Protein AF-A0A2H3KR09-F1 (afdb_monomer_lite)

Sequence (78 aa):
MSSPEESLVSLAARLERAGLRTPTLLILEMFGPIDVLSSNLVRFGMPFVRGTRIEPVATALGEPDGWGELRQLLARDD

Structure (mmCIF, N/CA/C/O backbone):
data_AF-A0A2H3KR09-F1
#
_entry.id   AF-A0A2H3KR09-F1
#
loop_
_atom_site.group_PDB
_atom_site.id
_atom_site.type_symbol
_atom_site.label_atom_id
_atom_site.label_alt_id
_atom_site.label_comp_id
_atom_site.label_asym_id
_atom_site.label_entity_id
_atom_site.label_seq_id
_atom_site.pdbx_PDB_ins_code
_atom_site.Cartn_x
_atom_site.Cartn_y
_atom_site.Cartn_z
_atom_site.occupancy
_atom_site.B_iso_or_equiv
_atom_site.auth_seq_id
_atom_site.auth_comp_id
_atom_site.auth_asym_id
_atom_site.auth_atom_id
_atom_site.pdbx_PDB_model_num
ATOM 1 N N . MET A 1 1 ? 5.794 0.759 19.071 1.00 50.84 1 MET A N 1
ATOM 2 C CA . MET A 1 1 ? 5.992 1.269 17.700 1.00 50.84 1 MET A CA 1
ATOM 3 C C . MET A 1 1 ? 5.854 0.061 16.806 1.00 50.84 1 MET A C 1
ATOM 5 O O . MET A 1 1 ? 6.626 -0.863 17.006 1.00 50.84 1 MET A O 1
ATOM 9 N N . SER A 1 2 ? 4.822 0.001 15.966 1.00 58.16 2 SER A N 1
ATOM 10 C CA . SER A 1 2 ? 4.691 -1.105 15.013 1.00 58.16 2 SER A CA 1
ATOM 11 C C . SER A 1 2 ? 5.794 -0.981 13.975 1.00 58.16 2 SER A C 1
ATOM 13 O O . SER A 1 2 ? 6.071 0.132 13.516 1.00 58.16 2 SER A O 1
ATOM 15 N N . SER A 1 3 ? 6.438 -2.090 13.641 1.00 72.56 3 SER A N 1
ATOM 16 C CA . SER A 1 3 ? 7.448 -2.099 12.590 1.00 72.56 3 SER A CA 1
ATOM 17 C C . SER A 1 3 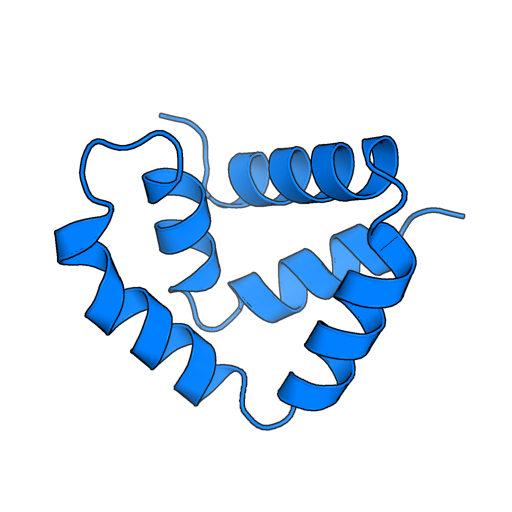? 6.792 -1.725 11.246 1.00 72.56 3 SER A C 1
ATOM 19 O O . SER A 1 3 ? 5.598 -1.986 11.050 1.00 72.56 3 SER A O 1
ATOM 21 N N . PRO A 1 4 ? 7.519 -1.087 10.312 1.00 69.19 4 PRO A N 1
ATOM 22 C CA . PRO A 1 4 ? 6.991 -0.745 8.986 1.00 69.19 4 PRO A CA 1
ATOM 23 C C . PRO A 1 4 ? 6.355 -1.949 8.268 1.00 69.19 4 PRO A C 1
ATOM 25 O O . PRO A 1 4 ? 5.246 -1.841 7.750 1.00 69.19 4 PRO A O 1
ATOM 28 N N . GLU A 1 5 ? 6.996 -3.115 8.362 1.00 74.31 5 GLU A N 1
ATOM 29 C CA . GLU A 1 5 ? 6.514 -4.410 7.859 1.00 74.31 5 GLU A CA 1
ATOM 30 C C . GLU A 1 5 ? 5.160 -4.815 8.476 1.00 74.31 5 GLU A C 1
ATOM 32 O O . GLU A 1 5 ? 4.197 -5.088 7.760 1.00 74.31 5 GLU A O 1
ATOM 37 N N . GLU A 1 6 ? 5.006 -4.732 9.805 1.00 80.19 6 GLU A N 1
ATOM 38 C CA . GLU A 1 6 ? 3.725 -5.010 10.483 1.00 80.19 6 GLU A CA 1
ATOM 39 C C . GLU A 1 6 ? 2.597 -4.080 10.002 1.00 80.19 6 GLU A C 1
ATOM 41 O O . GLU A 1 6 ? 1.421 -4.461 9.961 1.00 80.19 6 GLU A O 1
ATOM 46 N N . SER A 1 7 ? 2.944 -2.849 9.615 1.00 82.81 7 SER A N 1
ATOM 47 C CA . SER A 1 7 ? 1.987 -1.871 9.094 1.00 82.81 7 SER A CA 1
ATOM 48 C C . SER A 1 7 ? 1.535 -2.212 7.671 1.00 82.81 7 SER A C 1
ATOM 50 O O . SER A 1 7 ? 0.353 -2.040 7.359 1.00 82.81 7 SER A O 1
ATOM 52 N N . LEU A 1 8 ? 2.430 -2.742 6.829 1.00 83.25 8 LEU A N 1
ATOM 53 C CA . LEU A 1 8 ? 2.098 -3.229 5.486 1.00 83.25 8 LEU A CA 1
ATOM 54 C C . LEU A 1 8 ? 1.269 -4.514 5.535 1.00 83.25 8 LEU A C 1
ATOM 56 O O . LEU A 1 8 ? 0.269 -4.610 4.825 1.00 83.25 8 LEU A O 1
ATOM 60 N N . VAL A 1 9 ? 1.599 -5.448 6.431 1.00 85.44 9 VAL A N 1
ATOM 61 C CA . VAL A 1 9 ? 0.799 -6.663 6.673 1.00 85.44 9 VAL A CA 1
ATOM 62 C C . VAL A 1 9 ? -0.620 -6.297 7.120 1.00 85.44 9 VAL A C 1
ATOM 64 O O . VAL A 1 9 ? -1.608 -6.797 6.580 1.00 85.44 9 VAL A O 1
ATOM 67 N N . SER A 1 10 ? -0.748 -5.357 8.062 1.00 85.69 10 SER A N 1
ATOM 68 C CA . SER A 1 10 ? -2.051 -4.858 8.519 1.00 85.69 10 SER A CA 1
ATOM 69 C C . SER A 1 10 ? -2.839 -4.160 7.403 1.00 85.69 10 SER A C 1
ATOM 71 O O . SER A 1 10 ? -4.060 -4.319 7.311 1.00 85.69 10 SER A O 1
ATOM 73 N N . LEU A 1 11 ? -2.162 -3.408 6.528 1.00 84.12 11 LEU A N 1
ATOM 74 C CA . LEU A 1 11 ? -2.785 -2.794 5.357 1.00 84.12 11 LEU A CA 1
ATOM 75 C C . LEU A 1 11 ? -3.289 -3.853 4.370 1.00 84.12 11 LEU A C 1
ATOM 77 O O . LEU A 1 11 ? -4.452 -3.779 3.971 1.00 84.12 11 LEU A O 1
ATOM 81 N N . ALA A 1 12 ? -2.462 -4.840 4.018 1.00 86.25 12 ALA A N 1
ATOM 82 C CA . ALA A 1 12 ? -2.828 -5.924 3.111 1.00 86.25 12 ALA A CA 1
ATOM 83 C C . ALA A 1 12 ? -4.071 -6.674 3.619 1.00 86.25 12 ALA A C 1
ATOM 85 O O . ALA A 1 12 ? -5.076 -6.752 2.913 1.00 86.25 12 ALA A O 1
ATOM 86 N N . ALA A 1 13 ? -4.080 -7.058 4.899 1.00 86.38 13 ALA A N 1
ATOM 87 C CA . ALA A 1 13 ? -5.219 -7.722 5.533 1.00 86.38 13 ALA A CA 1
ATOM 88 C C . ALA A 1 13 ? -6.492 -6.850 5.598 1.00 86.38 13 ALA A C 1
ATOM 90 O O . ALA A 1 13 ? -7.607 -7.362 5.724 1.00 86.38 13 ALA A O 1
ATOM 91 N N . ARG A 1 14 ? -6.369 -5.514 5.588 1.00 86.94 14 ARG A N 1
ATOM 92 C CA . ARG A 1 14 ? -7.525 -4.597 5.523 1.00 86.94 14 ARG A CA 1
ATOM 93 C C . ARG A 1 14 ? -8.054 -4.456 4.102 1.00 86.94 14 ARG A C 1
ATOM 95 O O . ARG A 1 14 ? -9.268 -4.395 3.933 1.00 86.94 14 ARG A O 1
ATOM 102 N N . LEU A 1 15 ? -7.166 -4.392 3.114 1.00 86.44 15 LEU A N 1
ATOM 103 C CA . LEU A 1 15 ? -7.532 -4.348 1.699 1.00 86.44 15 LEU A CA 1
ATOM 104 C C . LEU A 1 15 ? -8.228 -5.640 1.279 1.00 86.44 15 LEU A C 1
ATOM 106 O O . LEU A 1 15 ? -9.256 -5.589 0.611 1.00 86.44 15 LEU A O 1
ATOM 110 N N . GLU A 1 16 ? -7.728 -6.782 1.741 1.00 87.19 16 GLU A N 1
ATOM 111 C CA . GLU A 1 16 ? -8.350 -8.082 1.521 1.00 87.19 16 GLU A CA 1
ATOM 112 C C . GLU A 1 16 ? -9.752 -8.155 2.139 1.00 87.19 16 GLU A C 1
ATOM 114 O O . GLU A 1 16 ? -10.723 -8.411 1.430 1.00 87.19 16 GLU A O 1
ATOM 119 N N . ARG A 1 17 ? -9.897 -7.816 3.429 1.00 87.75 17 ARG A N 1
ATOM 120 C CA . ARG A 1 17 ? -11.210 -7.771 4.102 1.00 87.75 17 ARG A CA 1
ATOM 121 C C . ARG A 1 17 ? -12.197 -6.794 3.462 1.00 87.75 17 ARG A C 1
ATOM 123 O O . ARG A 1 17 ? -13.402 -6.975 3.600 1.00 87.75 17 ARG A O 1
ATOM 130 N N . ALA A 1 18 ? -11.703 -5.759 2.788 1.00 88.12 18 ALA A N 1
ATOM 131 C CA . ALA A 1 18 ? -12.522 -4.808 2.044 1.00 88.12 18 ALA A CA 1
ATOM 132 C C . ALA A 1 18 ? -12.861 -5.278 0.614 1.00 88.12 18 ALA A C 1
ATOM 134 O O . ALA A 1 18 ? -13.565 -4.563 -0.095 1.00 88.12 18 ALA A O 1
ATOM 135 N N . GLY A 1 19 ? -12.358 -6.437 0.167 1.00 87.19 19 GLY A N 1
ATOM 136 C CA . GLY A 1 19 ? -12.511 -6.919 -1.211 1.00 87.19 19 GLY A CA 1
ATOM 137 C C . GLY A 1 19 ? -11.708 -6.108 -2.236 1.00 87.19 19 GLY A C 1
ATOM 138 O O . GLY A 1 19 ? -11.980 -6.169 -3.431 1.00 87.19 19 GLY A O 1
ATOM 139 N N . LEU A 1 20 ? -10.722 -5.330 -1.780 1.00 88.00 20 LEU A N 1
ATOM 140 C CA . LEU A 1 20 ? -9.928 -4.406 -2.594 1.00 88.00 20 LEU A CA 1
ATOM 141 C C . LEU A 1 20 ? -8.581 -4.989 -3.038 1.00 88.00 20 LEU A C 1
ATOM 143 O O . LEU A 1 20 ? -7.795 -4.292 -3.672 1.00 88.00 20 LEU A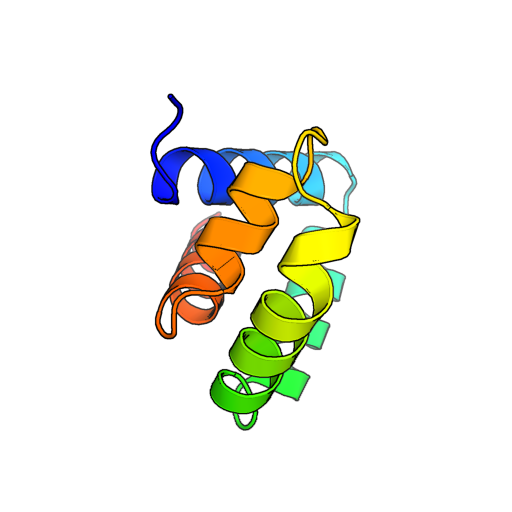 O 1
ATOM 147 N N . ARG A 1 21 ? -8.311 -6.266 -2.756 1.00 86.56 21 ARG A N 1
ATOM 148 C CA . ARG A 1 21 ? -7.047 -6.929 -3.108 1.00 86.56 21 ARG A CA 1
ATOM 149 C C . ARG A 1 21 ? -6.701 -6.794 -4.597 1.00 86.56 21 ARG A C 1
ATOM 151 O O . ARG A 1 21 ? -5.671 -6.219 -4.938 1.00 86.56 21 ARG A O 1
ATOM 158 N N . THR A 1 22 ? -7.570 -7.282 -5.481 1.00 82.94 22 THR A N 1
ATOM 159 C CA . THR A 1 22 ? -7.370 -7.260 -6.941 1.00 82.94 22 THR A CA 1
ATOM 160 C C . THR A 1 22 ? -7.232 -5.846 -7.521 1.00 82.94 22 THR A C 1
ATOM 162 O O . THR A 1 22 ? -6.269 -5.613 -8.251 1.00 82.94 22 THR A O 1
ATOM 165 N N . PRO A 1 23 ? -8.111 -4.866 -7.214 1.00 85.50 23 PRO A N 1
ATOM 166 C CA . PRO A 1 23 ? -7.929 -3.513 -7.735 1.00 85.50 23 PRO A CA 1
ATOM 167 C C . PRO A 1 23 ? -6.660 -2.846 -7.194 1.00 85.50 23 PRO A C 1
ATOM 169 O O . PRO A 1 23 ? -6.006 -2.116 -7.935 1.00 85.50 23 PRO A O 1
ATOM 172 N N . THR A 1 24 ? -6.262 -3.111 -5.945 1.00 84.50 24 THR A N 1
ATOM 173 C CA . THR A 1 24 ? -4.989 -2.594 -5.431 1.00 84.50 24 THR A CA 1
ATOM 174 C C . THR A 1 24 ? -3.794 -3.218 -6.144 1.00 84.50 24 THR A C 1
ATOM 176 O O . THR A 1 24 ? -2.886 -2.481 -6.510 1.00 84.50 24 THR A O 1
ATOM 179 N N . LEU A 1 25 ? -3.801 -4.526 -6.411 1.00 84.50 25 LEU A N 1
ATOM 180 C CA . LEU A 1 25 ? -2.752 -5.169 -7.209 1.00 84.50 25 LEU A CA 1
ATOM 181 C C . LEU A 1 25 ? -2.645 -4.567 -8.613 1.00 84.50 25 LEU A C 1
ATOM 183 O O . LEU A 1 25 ? -1.544 -4.227 -9.028 1.00 84.50 25 LEU A O 1
ATOM 187 N N . LEU A 1 26 ? -3.768 -4.340 -9.299 1.00 84.38 26 LEU A N 1
ATOM 188 C CA . LEU A 1 26 ? -3.773 -3.709 -10.626 1.00 84.38 26 LEU A CA 1
ATOM 189 C C . LEU A 1 26 ? -3.171 -2.300 -10.604 1.00 84.38 26 LEU A C 1
ATOM 191 O O . LEU A 1 26 ? -2.367 -1.947 -11.465 1.00 84.38 26 LEU A O 1
ATOM 195 N N . ILE A 1 27 ? -3.536 -1.497 -9.603 1.00 82.69 27 ILE A N 1
ATOM 196 C CA . ILE A 1 27 ? -2.958 -0.165 -9.399 1.00 82.69 27 ILE A CA 1
ATOM 197 C C . ILE A 1 27 ? -1.448 -0.288 -9.165 1.00 82.69 27 ILE A C 1
ATOM 199 O O . ILE A 1 27 ? -0.666 0.400 -9.818 1.00 82.69 27 ILE A O 1
ATOM 203 N N . LEU A 1 28 ? -1.027 -1.190 -8.277 1.00 79.94 28 LEU A N 1
ATOM 204 C CA . LEU A 1 28 ? 0.385 -1.412 -7.979 1.00 79.94 28 LEU A CA 1
ATOM 205 C C . LEU A 1 28 ? 1.164 -1.875 -9.213 1.00 79.94 28 LEU A C 1
ATOM 207 O O . LEU A 1 28 ? 2.274 -1.405 -9.422 1.00 79.94 28 LEU A O 1
ATOM 211 N N . GLU A 1 29 ? 0.632 -2.766 -10.042 1.00 81.12 29 GLU A N 1
ATOM 212 C CA . GLU A 1 29 ? 1.288 -3.203 -11.281 1.00 81.12 29 GLU A CA 1
ATOM 213 C C . GLU A 1 29 ? 1.421 -2.065 -12.295 1.00 81.12 29 GLU A C 1
ATOM 215 O O . GLU A 1 29 ? 2.480 -1.897 -12.898 1.00 81.12 29 GLU A O 1
ATOM 220 N N . MET A 1 30 ? 0.391 -1.227 -12.422 1.00 78.25 30 MET A N 1
ATOM 221 C CA . MET A 1 30 ? 0.412 -0.067 -13.313 1.00 78.25 30 MET A CA 1
ATOM 222 C C . MET A 1 30 ? 1.461 0.974 -12.889 1.00 78.25 30 MET A C 1
ATOM 224 O O . MET A 1 30 ? 2.081 1.609 -13.742 1.00 78.25 30 MET A O 1
ATOM 228 N N . PHE A 1 31 ? 1.683 1.131 -11.580 1.00 72.56 31 PHE A N 1
ATOM 229 C CA . PHE A 1 31 ? 2.659 2.072 -11.022 1.00 72.56 31 PHE A CA 1
ATOM 230 C C . PHE A 1 31 ? 4.033 1.464 -10.714 1.00 72.56 31 PHE A C 1
ATOM 232 O O . PHE A 1 31 ? 4.950 2.219 -10.408 1.00 72.56 31 PHE A O 1
ATOM 239 N N . GLY A 1 32 ? 4.215 0.151 -10.886 1.00 70.19 32 GLY A N 1
ATOM 240 C CA . GLY A 1 32 ? 5.486 -0.551 -10.663 1.00 70.19 32 GLY A CA 1
ATOM 241 C C . GLY A 1 32 ? 6.731 0.084 -11.305 1.00 70.19 32 GLY A C 1
ATOM 242 O O . GLY A 1 32 ? 7.759 0.179 -10.638 1.00 70.19 32 GLY A O 1
ATOM 243 N N . PRO A 1 33 ? 6.681 0.609 -12.549 1.00 70.69 33 PRO A N 1
ATOM 244 C CA . PRO A 1 33 ? 7.831 1.282 -13.168 1.00 70.69 33 PRO A CA 1
ATOM 245 C C . PRO A 1 33 ? 8.198 2.618 -12.498 1.00 70.69 33 PRO A C 1
ATOM 247 O O . PRO A 1 33 ? 9.228 3.214 -12.804 1.00 70.69 33 PRO A O 1
ATOM 250 N N . ILE A 1 34 ? 7.317 3.120 -11.634 1.00 73.62 34 ILE A N 1
ATOM 251 C CA . ILE A 1 34 ? 7.311 4.466 -11.068 1.00 73.62 34 ILE A CA 1
ATOM 252 C C . ILE A 1 34 ? 7.375 4.395 -9.527 1.00 73.62 34 ILE A C 1
ATOM 254 O O . ILE A 1 34 ? 7.248 5.419 -8.860 1.00 73.62 34 ILE A O 1
ATOM 258 N N . ASP A 1 35 ? 7.647 3.220 -8.941 1.00 72.81 35 ASP A N 1
ATOM 259 C CA . ASP A 1 35 ? 7.698 3.000 -7.484 1.00 72.81 35 ASP A CA 1
ATOM 260 C C . ASP A 1 35 ? 8.588 4.051 -6.771 1.00 72.81 35 ASP A C 1
ATOM 262 O O . ASP A 1 35 ? 8.199 4.606 -5.746 1.00 72.81 35 ASP A O 1
ATOM 266 N N . VAL A 1 36 ? 9.707 4.470 -7.381 1.00 71.12 36 VAL A N 1
ATOM 267 C CA . VAL A 1 36 ? 10.577 5.548 -6.858 1.00 71.12 36 VAL A CA 1
ATOM 268 C C . VAL A 1 36 ? 9.877 6.916 -6.800 1.00 71.12 36 VAL A C 1
ATOM 270 O O . VAL A 1 36 ? 10.061 7.678 -5.848 1.00 71.12 36 VAL A O 1
ATOM 273 N N . LEU A 1 37 ? 9.075 7.271 -7.805 1.00 76.75 37 LEU A N 1
ATOM 274 C CA . LEU A 1 37 ? 8.310 8.522 -7.799 1.00 76.75 37 LEU A CA 1
ATOM 275 C C . LEU A 1 37 ? 7.156 8.441 -6.790 1.00 76.75 37 LEU A C 1
ATOM 277 O O . LEU A 1 37 ? 6.883 9.423 -6.106 1.00 76.75 37 LEU A O 1
ATOM 281 N N . SER A 1 38 ? 6.531 7.270 -6.651 1.00 78.00 38 SER A N 1
ATOM 282 C CA . SER A 1 38 ? 5.496 6.997 -5.650 1.00 78.00 38 SER A CA 1
ATOM 283 C C . SER A 1 38 ? 6.042 7.157 -4.227 1.00 78.00 38 SER A C 1
ATOM 285 O O . SER A 1 38 ? 5.442 7.877 -3.429 1.00 78.00 38 SER A O 1
ATOM 287 N N . SER A 1 39 ? 7.224 6.609 -3.917 1.00 78.81 39 SER A N 1
ATOM 288 C CA . SER A 1 39 ? 7.901 6.826 -2.627 1.00 78.81 39 SER A CA 1
ATOM 289 C C . SER A 1 39 ? 8.236 8.303 -2.395 1.00 78.81 39 SER A C 1
ATOM 291 O O . SER A 1 39 ? 8.059 8.809 -1.287 1.00 78.81 39 SER A O 1
ATOM 293 N N . ASN A 1 40 ? 8.655 9.039 -3.431 1.00 80.19 40 ASN A N 1
ATOM 294 C CA . ASN A 1 40 ? 8.901 10.481 -3.319 1.00 80.19 40 ASN A CA 1
ATOM 295 C C . ASN A 1 40 ? 7.617 11.284 -3.067 1.00 80.19 40 ASN A C 1
ATOM 297 O O . ASN A 1 40 ? 7.629 12.205 -2.252 1.00 80.19 40 ASN A O 1
ATOM 301 N N . LEU A 1 41 ? 6.502 10.925 -3.706 1.00 81.06 41 LEU A N 1
ATOM 302 C CA . LEU A 1 41 ? 5.193 11.536 -3.454 1.00 81.06 41 LEU A CA 1
ATOM 303 C C . LEU A 1 41 ? 4.710 11.258 -2.029 1.00 81.06 41 LEU A C 1
ATOM 305 O O . LEU A 1 41 ? 4.214 12.162 -1.358 1.00 81.06 41 LEU A O 1
ATOM 309 N N . VAL A 1 42 ? 4.910 10.035 -1.536 1.00 83.25 42 VAL A N 1
ATOM 310 C CA . VAL A 1 42 ? 4.596 9.677 -0.149 1.00 83.25 42 VAL A CA 1
ATOM 311 C C . VAL A 1 42 ? 5.458 10.478 0.827 1.00 83.25 42 VAL A C 1
ATOM 313 O O . VAL A 1 42 ? 4.918 11.079 1.756 1.00 83.25 42 VAL A O 1
ATOM 316 N N . ARG A 1 43 ? 6.772 10.585 0.591 1.00 82.19 43 ARG A N 1
ATOM 317 C CA . ARG A 1 43 ? 7.681 11.416 1.405 1.00 82.19 43 ARG A CA 1
ATOM 318 C C . ARG A 1 43 ? 7.313 12.899 1.366 1.00 82.19 43 ARG A C 1
ATOM 320 O O . ARG A 1 43 ? 7.381 13.560 2.397 1.00 82.19 43 ARG A O 1
ATOM 327 N N . PHE A 1 44 ? 6.880 13.416 0.219 1.00 85.94 44 PHE A N 1
ATOM 328 C CA . PHE A 1 44 ? 6.361 14.781 0.106 1.00 85.94 44 PHE A CA 1
ATOM 329 C C . PHE A 1 44 ? 5.068 14.971 0.918 1.00 85.94 44 PHE A C 1
ATOM 331 O O . PHE A 1 44 ? 4.869 16.016 1.533 1.00 85.94 44 PHE A O 1
ATOM 338 N N . GLY A 1 45 ? 4.210 13.948 0.962 1.00 81.44 45 GLY A N 1
ATOM 339 C CA . GLY A 1 45 ? 2.966 13.926 1.734 1.00 81.44 45 GLY A CA 1
ATOM 340 C C . GLY A 1 45 ? 3.138 13.703 3.244 1.00 81.44 45 GLY A C 1
ATOM 341 O O . GLY A 1 45 ? 2.245 14.059 4.013 1.00 81.44 45 GLY A O 1
ATOM 342 N N . MET A 1 46 ? 4.277 13.159 3.690 1.00 84.56 46 MET A N 1
ATOM 343 C CA . MET A 1 46 ? 4.544 12.809 5.097 1.00 84.56 46 MET A CA 1
ATOM 344 C C . MET A 1 46 ? 4.220 13.913 6.120 1.00 84.56 46 MET A C 1
ATOM 346 O O . MET A 1 46 ? 3.595 13.600 7.136 1.00 84.56 46 MET A O 1
ATOM 350 N N . PRO A 1 47 ? 4.563 15.199 5.893 1.00 86.06 47 PRO A N 1
ATOM 351 C CA . PRO A 1 47 ? 4.240 16.274 6.832 1.00 86.06 47 PRO A CA 1
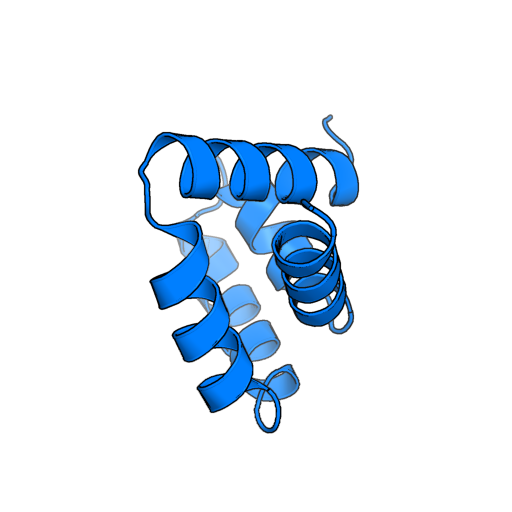ATOM 352 C C . PRO A 1 47 ? 2.739 16.423 7.112 1.00 86.06 47 PRO A C 1
ATOM 354 O O . PRO A 1 47 ? 2.367 16.852 8.199 1.00 86.06 47 PRO A O 1
ATOM 357 N N . PHE A 1 48 ? 1.882 16.046 6.159 1.00 86.50 48 PHE A N 1
ATOM 358 C CA . PHE A 1 48 ? 0.427 16.168 6.268 1.00 86.50 48 PHE A CA 1
ATOM 359 C C . PHE A 1 48 ? -0.233 14.975 6.966 1.00 86.50 48 PHE A C 1
ATOM 361 O O . PHE A 1 48 ? -1.367 15.084 7.425 1.00 86.50 48 PHE A O 1
ATOM 368 N N . VAL A 1 49 ? 0.459 13.835 7.046 1.00 83.88 49 VAL A N 1
ATOM 369 C CA . VAL A 1 49 ? -0.059 12.600 7.661 1.00 83.88 49 VAL A CA 1
ATOM 370 C C . VAL A 1 49 ? 0.600 12.278 9.000 1.00 83.88 49 VAL A C 1
ATOM 372 O O . VAL A 1 49 ? 0.180 11.333 9.670 1.00 83.88 49 VAL A O 1
ATOM 375 N N . ARG A 1 50 ? 1.594 13.069 9.419 1.00 85.31 50 ARG A N 1
ATOM 376 C CA . ARG A 1 50 ? 2.280 12.945 10.710 1.00 85.31 50 ARG A CA 1
ATOM 377 C C . ARG A 1 50 ? 1.289 13.038 11.879 1.00 85.31 50 ARG A C 1
ATOM 379 O O . ARG A 1 50 ? 0.456 13.937 11.925 1.00 85.31 50 ARG A O 1
ATOM 386 N N . GLY A 1 51 ? 1.376 12.107 12.825 1.00 83.06 51 GLY A N 1
ATOM 387 C CA . GLY A 1 51 ? 0.475 11.970 13.971 1.00 83.06 51 GLY A CA 1
ATOM 388 C C . GLY A 1 51 ? -0.857 11.276 13.662 1.00 83.06 51 GLY A C 1
ATOM 389 O O . GLY A 1 51 ? -1.672 11.095 14.567 1.00 83.06 51 GLY A O 1
ATOM 390 N N . THR A 1 52 ? -1.112 10.883 12.408 1.00 85.25 52 THR A N 1
ATOM 391 C CA . THR A 1 52 ? -2.347 10.184 12.026 1.00 85.25 52 THR A CA 1
ATOM 392 C C . THR A 1 52 ? -2.171 8.668 12.041 1.00 85.25 52 THR A C 1
ATOM 394 O O . THR A 1 52 ? -1.066 8.134 12.003 1.00 85.25 52 THR A O 1
ATOM 397 N N . ARG A 1 53 ? -3.290 7.937 11.988 1.00 81.12 53 ARG A N 1
ATOM 398 C CA . ARG A 1 53 ? -3.292 6.468 11.869 1.00 81.12 53 ARG A CA 1
ATOM 399 C C . ARG A 1 53 ? -2.609 5.956 10.585 1.00 81.12 53 ARG A C 1
ATOM 401 O O . ARG A 1 53 ? -2.308 4.770 10.504 1.00 81.12 53 ARG A O 1
ATOM 408 N N . ILE A 1 54 ? -2.399 6.814 9.585 1.00 81.94 54 ILE A N 1
ATOM 409 C CA . ILE A 1 54 ? -1.806 6.449 8.290 1.00 81.94 54 ILE A CA 1
ATOM 410 C C . ILE A 1 54 ? -0.286 6.679 8.288 1.00 81.94 54 ILE A C 1
ATOM 412 O O . ILE A 1 54 ? 0.402 6.097 7.457 1.00 81.94 54 ILE A O 1
ATOM 416 N N . GLU A 1 55 ? 0.263 7.435 9.247 1.00 84.81 55 GLU A N 1
ATOM 417 C CA . GLU A 1 55 ? 1.707 7.700 9.365 1.00 84.81 55 GLU A CA 1
ATOM 418 C C . GLU A 1 55 ? 2.585 6.438 9.272 1.00 84.81 55 GLU A C 1
ATOM 420 O O . GLU A 1 55 ? 3.558 6.472 8.518 1.00 84.81 55 GLU A O 1
ATOM 425 N N . PRO A 1 56 ? 2.262 5.302 9.927 1.00 83.25 56 PRO A N 1
ATOM 426 C CA . PRO A 1 56 ? 3.093 4.101 9.822 1.00 83.25 56 PRO A CA 1
ATOM 427 C C . PRO A 1 56 ? 3.083 3.497 8.411 1.00 83.25 56 PRO A C 1
ATOM 429 O O . PRO A 1 56 ? 4.111 3.045 7.917 1.00 83.25 56 PRO A O 1
ATOM 432 N N . VAL A 1 57 ? 1.931 3.546 7.733 1.00 84.44 57 VAL A N 1
ATOM 433 C CA . VAL A 1 57 ? 1.770 3.063 6.353 1.00 84.44 57 VAL A CA 1
ATOM 434 C C . VAL A 1 57 ? 2.499 3.976 5.373 1.00 84.44 57 VAL A C 1
ATOM 436 O O . VAL A 1 57 ? 3.208 3.496 4.497 1.00 84.44 57 VAL A O 1
ATOM 439 N N . ALA A 1 58 ? 2.358 5.291 5.534 1.00 84.38 58 ALA A N 1
ATOM 440 C CA . ALA A 1 58 ? 3.076 6.271 4.728 1.00 84.38 58 ALA A CA 1
ATOM 441 C C . ALA A 1 58 ? 4.592 6.175 4.945 1.00 84.38 58 ALA A C 1
ATOM 443 O O . ALA A 1 58 ? 5.357 6.304 4.000 1.00 84.38 58 ALA A O 1
ATOM 444 N N . THR A 1 59 ? 5.037 5.875 6.165 1.00 85.62 59 THR A N 1
ATOM 445 C CA . THR A 1 59 ? 6.455 5.627 6.443 1.00 85.62 59 THR A CA 1
ATOM 446 C C . THR A 1 59 ? 6.948 4.394 5.687 1.00 85.62 59 THR A C 1
ATOM 448 O O . THR A 1 59 ? 7.956 4.476 4.995 1.00 85.62 59 THR A O 1
ATOM 451 N N . ALA A 1 60 ? 6.206 3.283 5.741 1.00 84.12 60 ALA A N 1
ATOM 452 C CA . ALA A 1 60 ? 6.572 2.056 5.038 1.00 84.12 60 ALA A CA 1
ATOM 453 C C . ALA A 1 60 ? 6.574 2.221 3.504 1.00 84.12 60 ALA A C 1
ATOM 455 O O . ALA A 1 60 ? 7.527 1.824 2.846 1.00 84.12 60 ALA A O 1
ATOM 456 N N . LEU A 1 61 ? 5.561 2.877 2.927 1.00 84.00 61 LEU A N 1
ATOM 457 C CA . LEU A 1 61 ? 5.491 3.170 1.483 1.00 84.00 61 LEU A CA 1
ATOM 458 C C . LEU A 1 61 ? 6.455 4.284 1.039 1.00 84.00 61 LEU A C 1
ATOM 460 O O . LEU A 1 61 ? 6.720 4.462 -0.149 1.00 84.00 61 LEU A O 1
ATOM 464 N N . GLY A 1 62 ? 6.969 5.065 1.986 1.00 82.25 62 GLY A N 1
ATOM 465 C CA . GLY A 1 62 ? 8.021 6.041 1.747 1.00 82.25 62 GLY A CA 1
ATOM 466 C C . GLY A 1 62 ? 9.385 5.388 1.537 1.00 82.25 62 GLY A C 1
ATOM 467 O O . GLY A 1 62 ? 10.285 6.050 1.019 1.00 82.25 62 GLY A O 1
ATOM 468 N N . GLU A 1 63 ? 9.559 4.118 1.902 1.00 83.12 63 GLU A N 1
ATOM 469 C CA . GLU A 1 63 ? 10.774 3.368 1.597 1.00 83.12 63 GLU A CA 1
ATOM 470 C C . GLU A 1 63 ? 10.764 2.849 0.150 1.00 83.12 63 GLU A C 1
ATOM 472 O O . GLU A 1 63 ? 9.693 2.543 -0.386 1.00 83.12 63 GLU A O 1
ATOM 477 N N . PRO A 1 64 ? 11.935 2.759 -0.510 1.00 71.31 64 PRO A N 1
ATOM 478 C CA . PRO A 1 64 ? 12.031 2.270 -1.887 1.00 71.31 64 PRO A CA 1
ATOM 479 C C . PRO A 1 64 ? 11.448 0.861 -2.065 1.00 71.31 64 PRO A C 1
ATOM 481 O O . PRO A 1 64 ? 10.815 0.582 -3.079 1.00 71.31 64 PRO A O 1
ATOM 484 N N . ASP 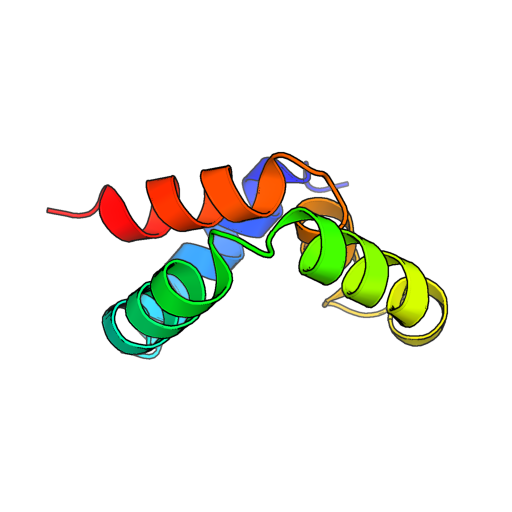A 1 65 ? 11.614 0.003 -1.055 1.00 81.88 65 ASP A N 1
ATOM 485 C CA . ASP A 1 65 ? 11.212 -1.406 -1.115 1.00 81.88 65 ASP A CA 1
ATOM 486 C C . ASP A 1 65 ? 9.769 -1.653 -0.635 1.00 81.88 65 ASP A C 1
ATOM 488 O O . ASP A 1 65 ? 9.188 -2.699 -0.931 1.00 81.88 65 ASP A 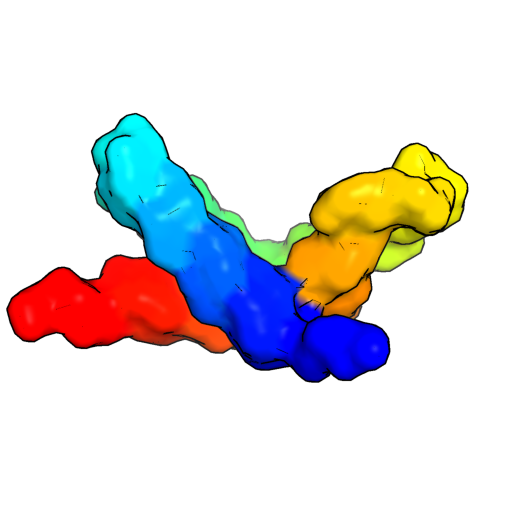O 1
ATOM 492 N N . GLY A 1 66 ? 9.143 -0.688 0.051 1.00 83.38 66 GLY A N 1
ATOM 493 C CA . GLY A 1 66 ? 7.841 -0.881 0.704 1.00 83.38 66 GLY A CA 1
ATOM 494 C C . GLY A 1 66 ? 6.682 -1.145 -0.264 1.00 83.38 66 GLY A C 1
ATOM 495 O O . GLY A 1 66 ? 5.757 -1.895 0.050 1.00 83.38 66 GLY A O 1
ATOM 496 N N . TRP A 1 67 ? 6.742 -0.588 -1.478 1.00 84.06 67 TRP A N 1
ATOM 497 C CA . TRP A 1 67 ? 5.777 -0.891 -2.544 1.00 84.06 67 TRP A CA 1
ATOM 498 C C . TRP A 1 67 ? 5.918 -2.325 -3.059 1.00 84.06 67 TRP A C 1
ATOM 500 O O . TRP A 1 67 ? 4.917 -3.004 -3.300 1.00 84.06 67 TRP A O 1
ATOM 510 N N . GLY A 1 68 ? 7.158 -2.803 -3.193 1.00 84.31 68 GLY A N 1
ATOM 511 C CA . GLY A 1 68 ? 7.457 -4.177 -3.583 1.00 84.31 68 GLY A CA 1
ATOM 512 C C . GLY A 1 68 ? 7.011 -5.181 -2.524 1.00 84.31 68 GLY A C 1
ATOM 513 O O . GLY A 1 68 ? 6.424 -6.209 -2.857 1.00 84.31 68 GLY A O 1
ATOM 514 N N . GLU A 1 69 ? 7.222 -4.856 -1.253 1.00 86.00 69 GLU A N 1
ATOM 515 C CA . GLU A 1 69 ? 6.787 -5.666 -0.118 1.00 86.00 69 GLU A CA 1
ATOM 516 C C . GLU A 1 69 ? 5.256 -5.751 -0.031 1.00 86.00 69 GLU A C 1
ATOM 518 O O . GLU A 1 69 ? 4.706 -6.849 0.051 1.00 86.00 69 GLU A O 1
ATOM 523 N N . LEU A 1 70 ? 4.541 -4.627 -0.177 1.00 84.75 70 LEU A N 1
ATOM 524 C CA . LEU A 1 70 ? 3.076 -4.626 -0.244 1.00 84.75 70 LEU A CA 1
ATOM 525 C C . LEU A 1 70 ? 2.554 -5.474 -1.415 1.00 84.75 70 LEU A C 1
ATOM 527 O O . LEU A 1 70 ? 1.582 -6.214 -1.259 1.00 84.75 70 LEU A O 1
ATOM 531 N N . ARG A 1 71 ? 3.205 -5.394 -2.582 1.00 85.38 71 ARG A N 1
ATOM 532 C CA . ARG A 1 71 ? 2.859 -6.200 -3.761 1.00 85.38 71 ARG A CA 1
ATOM 533 C C . ARG A 1 71 ? 3.057 -7.693 -3.488 1.00 85.38 71 ARG A C 1
ATOM 535 O O . ARG A 1 71 ? 2.174 -8.480 -3.810 1.00 85.38 71 ARG A O 1
ATOM 542 N N . GLN A 1 72 ? 4.162 -8.080 -2.845 1.00 86.44 72 GLN A N 1
ATOM 543 C CA . GLN A 1 72 ? 4.400 -9.469 -2.435 1.00 86.44 72 GLN A CA 1
ATOM 544 C C . GLN A 1 72 ? 3.367 -9.960 -1.420 1.00 86.44 72 GLN A C 1
ATOM 546 O O . GLN A 1 72 ? 2.886 -11.080 -1.552 1.00 86.44 72 GLN A O 1
ATOM 551 N N . LEU A 1 73 ? 3.010 -9.136 -0.431 1.00 85.69 73 LEU A N 1
ATOM 552 C CA . LEU A 1 73 ? 2.005 -9.477 0.577 1.00 85.69 73 LEU A CA 1
ATOM 553 C C . LEU A 1 73 ? 0.627 -9.688 -0.057 1.00 85.69 73 LEU A C 1
ATOM 555 O O . LEU A 1 73 ? -0.027 -10.683 0.220 1.00 85.69 73 LEU A O 1
ATOM 559 N N . LEU A 1 74 ? 0.215 -8.805 -0.968 1.00 83.81 74 LEU A N 1
ATOM 560 C CA . LEU A 1 74 ? -1.054 -8.951 -1.684 1.00 83.81 74 LEU A CA 1
ATOM 561 C C . LEU A 1 74 ? -1.037 -10.104 -2.701 1.00 83.81 74 LEU A C 1
ATOM 563 O O . LEU A 1 74 ? -2.095 -10.635 -3.029 1.00 83.81 74 LEU A O 1
ATOM 567 N N . ALA A 1 75 ? 0.128 -10.497 -3.215 1.00 83.31 75 ALA A N 1
ATOM 568 C CA . ALA A 1 75 ? 0.266 -11.620 -4.141 1.00 83.31 75 ALA A CA 1
ATOM 569 C C . ALA A 1 75 ? 0.362 -12.989 -3.439 1.00 83.31 75 ALA A C 1
ATOM 571 O O . ALA A 1 75 ? 0.092 -13.995 -4.082 1.00 83.31 75 ALA A O 1
ATOM 572 N N . ARG A 1 76 ? 0.735 -13.040 -2.150 1.00 76.94 76 ARG A N 1
ATOM 573 C CA . ARG A 1 76 ? 1.034 -14.288 -1.419 1.00 76.94 76 ARG A CA 1
ATOM 574 C C . ARG A 1 76 ? -0.171 -15.087 -0.909 1.00 76.94 76 ARG A C 1
ATOM 576 O O . ARG A 1 76 ? 0.052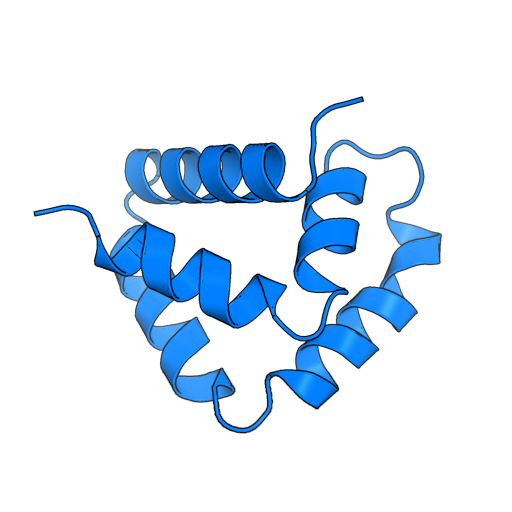 -16.212 -0.480 1.00 76.94 76 ARG A O 1
ATOM 583 N N . ASP A 1 77 ? -1.393 -14.563 -0.967 1.00 55.38 77 ASP A N 1
ATOM 584 C CA . ASP A 1 77 ? -2.588 -15.326 -0.570 1.00 55.38 77 ASP A CA 1
ATOM 585 C C . ASP A 1 77 ? -3.157 -16.161 -1.735 1.00 55.38 77 ASP A C 1
ATOM 587 O O . ASP A 1 77 ? -3.887 -15.645 -2.585 1.00 55.38 77 ASP A O 1
ATOM 591 N N . ASP A 1 78 ? -2.823 -17.448 -1.754 1.00 49.59 78 ASP A N 1
ATOM 592 C CA . ASP A 1 78 ? -3.610 -18.555 -2.326 1.00 49.59 78 ASP A CA 1
ATOM 593 C C . ASP A 1 78 ? -3.893 -19.556 -1.192 1.00 49.59 78 ASP A C 1
ATOM 595 O O . ASP A 1 78 ? -2.932 -19.888 -0.454 1.00 49.59 78 ASP A O 1
#

pLDDT: mean 80.71, std 7.91, range [49.59, 88.12]

Foldseek 3Di:
DDALLNVLLVVLVVCVVVVNLVVVLVVLVVCVVPLVVQLVVLVVCQVVCPPHPCNSPSVLSVDSCSSVSSNCSSVVDD

Organism: NCBI:txid1506545

Radius of gyration: 12.02 Å; chains: 1; bounding box: 25×35×31 Å

Secondary structure (DSSP, 8-state):
---HHHHHHHHHHHHHHTT-HHHHHHHHHHHGGGHHHHHHHHHHHHHHHTTSTTHHHHHHHTSTTHHHHHHHHHH---